Protein AF-A0A8S3IX61-F1 (afdb_monomer_lite)

Secondary structure (DSSP, 8-state):
-PPPPHHHHTTSBHHHHHHHSTTHHHHHHHHHHHHHHHHH---SEEEETTEEEE----S-GGGHHHH-BGGGT-TTT--SHHHHHHHHHHHHHHHHHHHHHHHHHHHH---TT-HHHHHT---GGG--GGGS----HHHHHHHHHHH-------TT-----

Foldseek 3Di:
DDDDALVQQVPAFQVCCCVPNPPNPVSVVVVVVVLVVLVVPPDQWFDDDPDIDGDDCPDDSVCRRVPHGNVLVVLVRDPDPSVVVVVRVLVVQVVVQVVVVVVCCVVVPVPPPCPVVVVLDDDPVRDDPVNGDDDDPVVVVVCCVVPPDDDPPPPPPDPDD

Sequence (161 aa):
MNRLKRNAAAVTTIEYYLTNGPNCETTLELYESFLEAWYELNLKEARFECQTAKIEHVQEKENFAKNTMIAVVLLNASKDATSILLAACLKIIGKLQNEVVNYFHNTLDTDLSGRRRQEHIVPVQSIRSEHLFEINAEEIGQQLVTNSFMINFEYGKSRDI

pLDDT: mean 72.59, std 11.71, range [40.22, 91.19]

Organism: NCBI:txid392030

Radius of gyration: 22.17 Å; chains: 1; bounding box: 54×47×61 Å

Structure (mmCIF, N/CA/C/O backbone):
data_AF-A0A8S3IX61-F1
#
_entry.id   AF-A0A8S3IX61-F1
#
loop_
_atom_site.group_PDB
_atom_site.id
_atom_site.type_symbol
_atom_site.label_atom_id
_atom_site.label_alt_id
_atom_site.label_comp_id
_atom_site.label_asym_id
_atom_site.label_entity_id
_atom_site.label_seq_id
_atom_site.pdbx_PDB_ins_code
_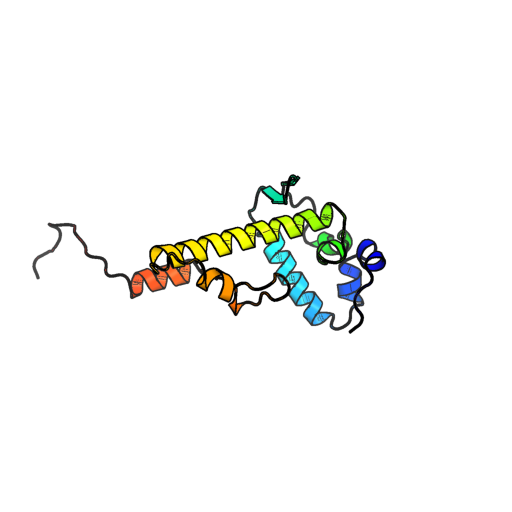atom_site.Cartn_x
_atom_site.Cartn_y
_atom_site.Cartn_z
_atom_site.occupancy
_atom_site.B_iso_or_equiv
_atom_site.auth_seq_id
_atom_site.auth_comp_id
_atom_site.auth_asym_id
_atom_site.auth_atom_id
_atom_site.pdbx_PDB_model_num
ATOM 1 N N . MET A 1 1 ? -3.689 -15.105 -20.449 1.00 40.22 1 MET A N 1
ATOM 2 C CA . MET A 1 1 ? -3.019 -14.007 -19.719 1.00 40.22 1 MET A CA 1
ATOM 3 C C . MET A 1 1 ? -1.622 -14.492 -19.337 1.00 40.22 1 MET A C 1
ATOM 5 O O . MET A 1 1 ? -1.507 -15.380 -18.501 1.00 40.22 1 MET A O 1
ATOM 9 N N . ASN A 1 2 ? -0.576 -14.053 -20.045 1.00 48.44 2 ASN A N 1
ATOM 10 C CA . ASN A 1 2 ? 0.784 -14.563 -19.824 1.00 48.44 2 ASN A CA 1
ATOM 11 C C . ASN A 1 2 ? 1.375 -13.948 -18.552 1.00 48.44 2 ASN A C 1
ATOM 13 O O . ASN A 1 2 ? 1.504 -12.733 -18.442 1.00 48.44 2 ASN A O 1
ATOM 17 N N . ARG A 1 3 ? 1.731 -14.801 -17.589 1.00 60.91 3 ARG A N 1
ATOM 18 C CA . ARG A 1 3 ? 2.401 -14.409 -16.345 1.00 60.91 3 ARG A CA 1
ATOM 19 C C . AR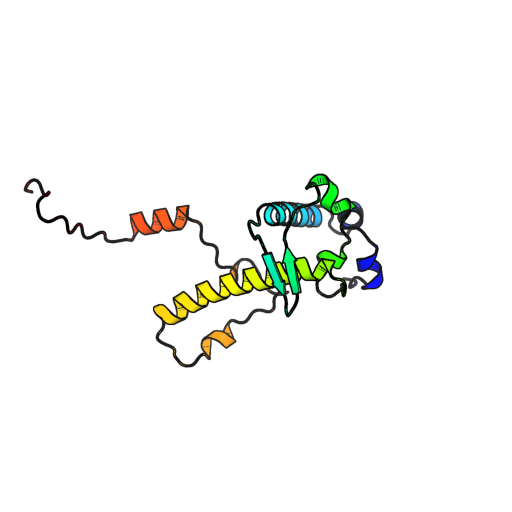G A 1 3 ? 3.758 -13.783 -16.681 1.00 60.91 3 ARG A C 1
ATOM 21 O O . ARG A 1 3 ? 4.556 -14.403 -17.387 1.00 60.91 3 ARG A O 1
ATOM 28 N N . LEU A 1 4 ? 4.022 -12.575 -16.182 1.00 68.62 4 LEU A N 1
ATOM 29 C CA . LEU A 1 4 ? 5.293 -11.897 -16.424 1.00 68.62 4 LEU A CA 1
ATOM 30 C C . LEU A 1 4 ? 6.457 -12.718 -15.847 1.00 68.62 4 LEU A C 1
ATOM 32 O O . LEU A 1 4 ? 6.425 -13.132 -14.685 1.00 68.62 4 LEU A O 1
ATOM 36 N N . LYS A 1 5 ? 7.488 -12.980 -16.661 1.00 73.75 5 LYS A N 1
ATOM 37 C CA . LYS A 1 5 ? 8.693 -13.686 -16.203 1.00 73.75 5 LYS A CA 1
ATOM 38 C C . LYS A 1 5 ? 9.501 -12.768 -15.281 1.00 73.75 5 LYS A C 1
ATOM 40 O O . LYS A 1 5 ? 9.736 -11.613 -15.620 1.00 73.75 5 LYS A O 1
ATOM 45 N N . ARG A 1 6 ? 9.982 -13.302 -14.152 1.00 67.12 6 ARG A N 1
ATOM 46 C CA . ARG A 1 6 ? 10.708 -12.542 -13.111 1.00 67.12 6 ARG A CA 1
ATOM 47 C C . ARG A 1 6 ? 11.872 -11.708 -13.651 1.00 67.12 6 ARG A C 1
ATOM 49 O O . ARG A 1 6 ? 11.992 -10.541 -13.313 1.00 67.12 6 ARG A O 1
ATOM 56 N N . ASN A 1 7 ? 12.674 -12.282 -14.546 1.00 74.38 7 ASN A N 1
ATOM 57 C CA . ASN A 1 7 ? 13.837 -11.592 -15.108 1.00 74.38 7 ASN A CA 1
ATOM 58 C C . ASN A 1 7 ? 13.445 -10.383 -15.967 1.00 74.38 7 ASN A C 1
ATOM 60 O O . ASN A 1 7 ? 14.177 -9.406 -15.982 1.00 74.38 7 ASN A O 1
ATOM 64 N N . ALA A 1 8 ? 12.297 -10.436 -16.652 1.00 76.62 8 ALA A N 1
ATOM 65 C CA . ALA A 1 8 ? 11.779 -9.286 -17.391 1.00 76.62 8 ALA A CA 1
ATOM 66 C C . ALA A 1 8 ? 11.276 -8.203 -16.423 1.00 76.62 8 ALA A C 1
ATOM 68 O O . ALA A 1 8 ? 11.556 -7.028 -16.611 1.00 76.62 8 ALA A O 1
ATOM 69 N N . ALA A 1 9 ? 10.620 -8.605 -15.329 1.00 77.81 9 ALA A N 1
ATOM 70 C CA . ALA A 1 9 ? 10.137 -7.673 -14.312 1.00 77.81 9 ALA A CA 1
ATOM 71 C C . ALA A 1 9 ? 11.262 -6.833 -13.678 1.00 77.81 9 ALA A C 1
ATOM 73 O O . ALA A 1 9 ? 11.060 -5.666 -13.360 1.00 77.81 9 ALA A O 1
ATOM 74 N N . ALA A 1 10 ? 12.438 -7.437 -13.488 1.00 77.44 10 ALA A N 1
ATOM 75 C CA . ALA A 1 10 ? 13.591 -6.812 -12.842 1.00 77.44 10 ALA A CA 1
ATOM 76 C C . ALA A 1 10 ? 14.274 -5.719 -13.680 1.00 77.44 10 ALA A C 1
ATOM 78 O O . ALA A 1 10 ? 14.972 -4.884 -13.116 1.00 77.44 10 ALA A O 1
ATOM 79 N N . VAL A 1 11 ? 14.093 -5.726 -15.004 1.00 82.12 11 VAL A N 1
ATOM 80 C CA . VAL A 1 11 ? 14.810 -4.826 -15.929 1.00 82.12 11 VAL A CA 1
ATOM 81 C C . VAL A 1 11 ? 13.896 -3.859 -16.674 1.00 82.12 11 VAL A C 1
ATOM 83 O O . VAL A 1 11 ? 14.375 -2.916 -17.295 1.00 82.12 11 VAL A O 1
ATOM 86 N N . THR A 1 12 ? 12.586 -4.099 -16.649 1.00 86.81 12 THR A N 1
ATOM 87 C CA . THR A 1 12 ? 11.604 -3.261 -17.332 1.00 86.81 12 THR A CA 1
ATOM 88 C C . THR A 1 12 ? 11.001 -2.252 -16.359 1.00 86.81 12 THR A C 1
ATOM 90 O O . THR A 1 12 ? 10.527 -2.617 -15.279 1.00 86.81 12 THR A O 1
ATOM 93 N N . THR A 1 13 ? 11.006 -0.981 -16.753 1.00 89.88 13 THR A N 1
ATOM 94 C CA . THR A 1 13 ? 10.439 0.122 -15.971 1.00 89.88 13 THR A CA 1
ATOM 95 C C . THR A 1 13 ? 8.914 0.078 -15.962 1.00 89.88 13 THR A C 1
ATOM 97 O O . THR A 1 13 ? 8.283 -0.557 -16.812 1.00 89.88 13 THR A O 1
ATOM 100 N N . ILE A 1 14 ? 8.303 0.763 -14.996 1.00 89.12 14 ILE A N 1
ATOM 101 C CA . ILE A 1 14 ? 6.847 0.947 -14.958 1.00 89.12 14 ILE A CA 1
ATOM 102 C C . ILE A 1 14 ? 6.381 1.713 -16.205 1.00 89.12 14 ILE A C 1
ATOM 104 O O . ILE A 1 14 ? 5.409 1.300 -16.834 1.00 89.12 14 ILE A O 1
ATOM 108 N N . GLU A 1 15 ? 7.114 2.757 -16.616 1.00 91.19 15 GLU A N 1
ATOM 109 C CA . GLU A 1 15 ? 6.805 3.568 -17.808 1.00 91.19 15 GLU A CA 1
ATOM 110 C C . GLU A 1 15 ? 6.584 2.710 -19.061 1.00 91.19 15 GLU A C 1
ATOM 112 O O . GLU A 1 15 ? 5.608 2.904 -19.784 1.00 91.19 15 GLU A O 1
ATOM 117 N N . TYR A 1 16 ? 7.423 1.692 -19.277 1.00 89.44 16 TYR A N 1
ATOM 118 C CA . TYR A 1 16 ? 7.269 0.797 -20.421 1.00 89.44 16 TYR A CA 1
ATOM 119 C C . TYR A 1 16 ? 5.879 0.142 -20.474 1.00 89.44 16 TYR A C 1
ATOM 121 O O . TYR A 1 16 ? 5.294 0.056 -21.554 1.00 89.44 16 TYR A O 1
ATOM 129 N N . TYR A 1 17 ? 5.339 -0.299 -19.331 1.00 84.62 17 TYR A N 1
ATOM 130 C CA . TYR A 1 17 ? 4.016 -0.928 -19.256 1.00 84.62 17 TYR A CA 1
ATOM 131 C C . TYR A 1 17 ? 2.871 0.071 -19.362 1.00 84.62 17 TYR A C 1
ATOM 133 O O . TYR A 1 17 ? 1.834 -0.283 -19.917 1.00 84.62 17 TYR A O 1
ATOM 141 N N . LEU A 1 18 ? 3.063 1.302 -18.889 1.00 87.00 18 LEU A N 1
ATOM 142 C CA . LEU A 1 18 ? 2.074 2.366 -19.058 1.00 87.00 18 LEU A CA 1
ATOM 143 C C . LEU A 1 18 ? 1.890 2.725 -20.538 1.00 87.00 18 LEU A C 1
ATOM 145 O O . LEU A 1 18 ? 0.771 2.960 -20.980 1.00 87.00 18 LEU A O 1
ATOM 149 N N . THR A 1 19 ? 2.970 2.706 -21.324 1.00 86.19 19 THR A N 1
ATOM 150 C CA . THR A 1 19 ? 2.922 3.070 -22.750 1.00 86.19 19 THR A CA 1
ATOM 151 C C . THR A 1 19 ? 2.642 1.887 -23.681 1.00 86.19 19 THR A C 1
ATOM 153 O O . THR A 1 19 ? 1.979 2.058 -24.700 1.00 86.19 19 THR A O 1
ATOM 156 N N . ASN A 1 20 ? 3.149 0.689 -23.369 1.00 84.56 20 ASN A N 1
ATOM 157 C CA . ASN A 1 20 ? 3.139 -0.462 -24.289 1.00 84.56 20 ASN A CA 1
ATOM 158 C C . ASN A 1 20 ? 2.331 -1.666 -23.772 1.00 84.56 20 ASN A C 1
ATOM 160 O O . ASN A 1 20 ? 2.290 -2.710 -24.427 1.00 84.56 20 ASN A O 1
ATOM 164 N N . GLY A 1 21 ? 1.740 -1.573 -22.577 1.00 77.56 21 GLY A N 1
ATOM 165 C CA . GLY A 1 21 ? 0.979 -2.659 -21.968 1.00 77.56 21 GLY A CA 1
ATOM 166 C C . GLY A 1 21 ? -0.408 -2.860 -22.596 1.00 77.56 21 GLY A C 1
ATOM 167 O O . GLY A 1 21 ? -0.980 -1.933 -23.169 1.00 77.56 21 GLY A O 1
ATOM 168 N N . PRO A 1 22 ? -0.992 -4.067 -22.480 1.00 73.19 22 PRO A N 1
ATOM 169 C CA . PRO A 1 22 ? -2.408 -4.262 -22.778 1.00 73.19 22 PRO A CA 1
ATOM 170 C C . PRO A 1 22 ? -3.261 -3.469 -21.772 1.00 73.19 22 PRO A C 1
ATOM 172 O O . PRO A 1 22 ? -2.982 -3.520 -20.578 1.00 73.19 22 PRO A O 1
ATOM 175 N N . ASN A 1 23 ? -4.312 -2.788 -22.241 1.00 78.56 23 ASN A N 1
ATOM 176 C CA . ASN A 1 23 ? -5.191 -1.926 -21.429 1.00 78.56 23 ASN A CA 1
ATOM 177 C C . ASN A 1 23 ? -4.441 -0.768 -20.742 1.00 78.56 23 ASN A C 1
ATOM 179 O O . ASN A 1 23 ? -4.461 -0.635 -19.515 1.00 78.56 23 ASN A O 1
ATOM 183 N N . CYS A 1 24 ? -3.766 0.061 -21.542 1.00 76.88 24 CYS A N 1
ATOM 184 C CA . CYS A 1 24 ? -2.996 1.211 -21.068 1.00 76.88 24 CYS A CA 1
ATOM 185 C C . CYS A 1 24 ? -3.829 2.197 -20.232 1.00 76.88 24 CYS A C 1
ATOM 187 O O . CYS A 1 24 ? -3.341 2.630 -19.198 1.00 76.88 24 CYS A O 1
ATOM 189 N N . GLU A 1 25 ? -5.083 2.476 -20.605 1.00 81.31 25 GLU A N 1
ATOM 190 C CA . GLU A 1 25 ? -5.965 3.403 -19.870 1.00 81.31 25 GLU A CA 1
ATOM 191 C C . GLU A 1 25 ? -6.229 2.934 -18.431 1.00 81.31 25 GLU A C 1
ATOM 193 O O . GLU A 1 25 ? -5.860 3.619 -17.484 1.00 81.31 25 GLU A O 1
ATOM 198 N N . THR A 1 26 ? -6.751 1.718 -18.241 1.00 84.62 26 THR A N 1
ATOM 199 C CA . THR A 1 26 ? -6.993 1.165 -16.893 1.00 84.62 26 THR A CA 1
ATOM 200 C C . THR A 1 26 ? -5.701 1.022 -16.086 1.00 84.62 26 THR A C 1
ATOM 202 O O . THR A 1 26 ? -5.690 1.191 -14.869 1.00 84.62 26 THR A O 1
ATOM 205 N N . THR A 1 27 ? -4.591 0.685 -16.747 1.00 83.81 27 THR A N 1
ATOM 206 C CA . THR A 1 27 ? -3.291 0.562 -16.072 1.00 83.81 27 THR A CA 1
ATOM 207 C C . THR A 1 27 ? -2.777 1.926 -15.613 1.00 83.81 27 THR A C 1
ATOM 209 O O . THR A 1 27 ? -2.188 2.015 -14.537 1.00 83.81 27 THR A O 1
ATOM 212 N N . LEU A 1 28 ? -3.014 2.976 -16.403 1.00 87.44 28 LEU A N 1
ATOM 213 C CA . LEU A 1 28 ? -2.661 4.349 -16.068 1.00 87.44 28 LEU A CA 1
ATOM 214 C C . LEU A 1 28 ? -3.477 4.852 -14.877 1.00 87.44 28 LEU A C 1
ATOM 216 O O . LEU A 1 28 ? -2.876 5.328 -13.923 1.00 87.44 28 LEU A O 1
ATOM 220 N N . GLU A 1 29 ? -4.796 4.653 -14.876 1.00 88.62 29 GLU A N 1
ATOM 221 C CA . GLU A 1 29 ? -5.662 5.022 -13.744 1.00 88.62 29 GLU A CA 1
ATOM 222 C C . GLU A 1 29 ? -5.196 4.358 -12.439 1.00 88.62 29 GLU A C 1
ATOM 224 O O . GLU A 1 29 ? -4.971 5.024 -11.430 1.00 88.62 29 GLU A O 1
ATOM 229 N N . LEU A 1 30 ? -4.960 3.040 -12.469 1.00 87.12 30 LEU A N 1
ATOM 230 C CA . LEU A 1 30 ? -4.461 2.300 -11.306 1.00 87.12 30 LEU A CA 1
ATOM 231 C C . LEU A 1 30 ? -3.080 2.788 -10.852 1.00 87.12 30 LEU A C 1
ATOM 233 O O . LEU A 1 30 ? -2.797 2.817 -9.653 1.00 87.12 30 LEU A O 1
ATOM 237 N N . TYR A 1 31 ? -2.212 3.146 -11.799 1.00 89.69 31 TYR A N 1
ATOM 238 C CA . TYR A 1 31 ? -0.897 3.696 -11.500 1.00 89.69 31 TYR A CA 1
ATOM 239 C C . TYR A 1 31 ? -0.993 5.076 -10.850 1.00 89.69 31 TYR A C 1
ATOM 241 O O . TYR A 1 31 ? -0.302 5.317 -9.863 1.00 89.69 31 TYR A O 1
ATOM 249 N N . GLU A 1 32 ? -1.845 5.960 -11.362 1.00 90.50 32 GLU A N 1
ATOM 250 C CA . GLU A 1 32 ? -2.044 7.302 -10.818 1.00 90.50 32 GLU A CA 1
ATOM 251 C C . GLU A 1 32 ? -2.601 7.244 -9.395 1.00 90.50 32 GLU A C 1
ATOM 253 O O . GLU A 1 32 ? -2.020 7.863 -8.500 1.00 90.50 32 GLU A O 1
ATOM 258 N N . SER A 1 33 ? -3.629 6.420 -9.154 1.00 89.31 33 SER A N 1
ATOM 259 C CA . SER A 1 33 ? -4.172 6.200 -7.807 1.00 89.31 33 SER A CA 1
ATOM 260 C C . SER A 1 33 ? -3.132 5.606 -6.855 1.00 89.31 33 SER A C 1
ATOM 262 O O . SER A 1 33 ? -3.009 6.041 -5.711 1.00 89.31 33 SER A O 1
ATOM 264 N N . PHE A 1 34 ? -2.343 4.628 -7.317 1.00 88.69 34 PHE A N 1
ATOM 265 C CA . PHE A 1 34 ? -1.241 4.081 -6.524 1.00 88.69 34 PHE A CA 1
ATOM 266 C C . PHE A 1 34 ? -0.216 5.161 -6.174 1.00 88.69 34 PHE A C 1
ATOM 268 O O . PHE A 1 34 ? 0.232 5.236 -5.033 1.00 88.69 34 PHE A O 1
ATOM 275 N N . LEU A 1 35 ? 0.179 5.975 -7.151 1.00 90.19 35 LEU A N 1
ATOM 276 C CA . LEU A 1 35 ? 1.229 6.968 -6.991 1.00 90.19 35 LEU A CA 1
ATOM 277 C C . LEU A 1 35 ? 0.794 8.104 -6.063 1.00 90.19 35 LEU A C 1
ATOM 279 O O . LEU A 1 35 ? 1.598 8.588 -5.275 1.00 90.19 35 LEU A O 1
ATOM 283 N N . GLU A 1 36 ? -0.463 8.530 -6.144 1.00 89.88 36 GLU A N 1
ATOM 284 C CA . GLU A 1 36 ? -1.051 9.475 -5.199 1.00 89.88 36 GLU A CA 1
ATOM 285 C C . GLU A 1 36 ? -1.023 8.919 -3.775 1.00 89.88 36 GLU A C 1
ATOM 287 O O . GLU A 1 36 ? -0.334 9.483 -2.924 1.00 89.88 36 GLU A O 1
ATOM 292 N N . ALA A 1 37 ? -1.625 7.747 -3.554 1.00 86.75 37 ALA A N 1
ATOM 293 C CA . ALA A 1 37 ? -1.632 7.105 -2.243 1.00 86.75 37 ALA A CA 1
ATOM 294 C C . ALA A 1 37 ? -0.211 6.869 -1.704 1.00 86.75 37 ALA A C 1
ATOM 296 O O . ALA A 1 37 ? 0.047 7.067 -0.520 1.00 86.75 37 ALA A O 1
ATOM 297 N N . TRP A 1 38 ? 0.736 6.480 -2.565 1.00 86.06 38 TRP A N 1
ATOM 298 C CA . TRP A 1 38 ? 2.125 6.236 -2.180 1.00 86.06 38 TRP A CA 1
ATOM 299 C C . TRP A 1 38 ? 2.805 7.483 -1.615 1.00 86.06 38 TRP A C 1
ATOM 301 O O . TRP A 1 38 ? 3.524 7.365 -0.629 1.00 86.06 38 TRP A O 1
ATOM 311 N N . TYR A 1 39 ? 2.587 8.656 -2.213 1.00 85.75 39 TYR A N 1
ATOM 312 C CA . TYR A 1 39 ? 3.193 9.914 -1.758 1.00 85.75 39 TYR A CA 1
ATOM 313 C C . TYR A 1 39 ? 2.428 10.578 -0.604 1.00 85.75 39 TYR A C 1
ATOM 315 O O . TYR A 1 39 ? 2.993 11.423 0.088 1.00 85.75 39 TYR A O 1
ATOM 323 N N . GLU A 1 40 ? 1.176 10.190 -0.362 1.00 86.06 40 GLU A N 1
ATOM 324 C CA . GLU A 1 40 ? 0.417 10.600 0.825 1.00 86.06 40 GLU A CA 1
ATOM 325 C C . GLU A 1 40 ? 0.758 9.778 2.078 1.00 86.06 40 GLU A C 1
ATOM 327 O O . GLU A 1 40 ? 0.420 10.177 3.198 1.00 86.06 40 GLU A O 1
ATOM 332 N N . LEU A 1 41 ? 1.449 8.639 1.928 1.00 81.75 41 LEU A N 1
ATOM 333 C CA . LEU A 1 41 ? 1.848 7.797 3.056 1.00 81.75 41 LEU A CA 1
ATOM 334 C C . LEU A 1 41 ? 2.773 8.553 4.015 1.00 81.75 41 LEU A C 1
ATOM 336 O O . LEU A 1 41 ? 3.984 8.630 3.834 1.00 81.75 41 LEU A O 1
ATOM 340 N N . ASN A 1 42 ? 2.219 8.994 5.140 1.00 76.19 42 ASN A N 1
ATOM 341 C CA . ASN A 1 42 ? 2.980 9.608 6.227 1.00 76.19 42 ASN A CA 1
ATOM 342 C C . ASN A 1 42 ? 3.582 8.562 7.191 1.00 76.19 42 ASN A C 1
ATOM 344 O O . ASN A 1 42 ? 3.542 8.698 8.417 1.00 76.19 42 ASN A O 1
ATOM 348 N N . LEU A 1 43 ? 4.104 7.464 6.642 1.00 74.62 43 LEU A N 1
ATOM 349 C CA . LEU A 1 43 ? 4.813 6.436 7.401 1.00 74.62 43 LEU A CA 1
ATOM 350 C C . LEU A 1 43 ? 6.300 6.798 7.433 1.00 74.62 43 LEU A C 1
ATOM 352 O O . LEU A 1 43 ? 6.934 6.877 6.394 1.00 74.62 43 LEU A O 1
ATOM 356 N N . LYS A 1 44 ? 6.887 6.994 8.618 1.00 74.06 44 LYS A N 1
ATOM 357 C CA . LYS A 1 44 ? 8.316 7.357 8.731 1.00 74.06 44 LYS A CA 1
ATOM 358 C C . LYS A 1 44 ? 9.254 6.160 8.556 1.00 74.06 44 LYS A C 1
ATOM 360 O O . LYS A 1 44 ? 10.352 6.288 8.019 1.00 74.06 44 LYS A O 1
ATOM 365 N N . GLU A 1 45 ? 8.830 4.989 9.022 1.00 75.81 45 GLU A N 1
ATOM 366 C CA . GLU A 1 45 ? 9.621 3.760 8.989 1.00 75.81 45 GLU A CA 1
ATOM 367 C C . GLU A 1 45 ? 8.734 2.560 8.670 1.00 75.81 45 GLU A C 1
ATOM 369 O O . GLU A 1 45 ? 7.645 2.414 9.230 1.00 75.81 45 GLU A O 1
ATOM 374 N N . ALA A 1 46 ? 9.241 1.668 7.821 1.00 73.31 46 ALA A N 1
ATOM 375 C CA . ALA A 1 46 ? 8.653 0.371 7.559 1.00 73.31 46 ALA A CA 1
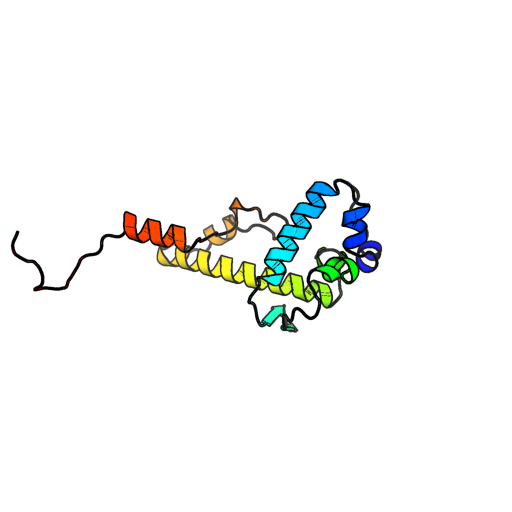ATOM 376 C C . ALA A 1 46 ? 9.560 -0.764 8.040 1.00 73.31 46 ALA A C 1
ATOM 378 O O . ALA A 1 46 ? 10.761 -0.773 7.781 1.00 73.31 46 ALA A O 1
ATOM 379 N N . ARG A 1 47 ? 8.988 -1.745 8.743 1.00 68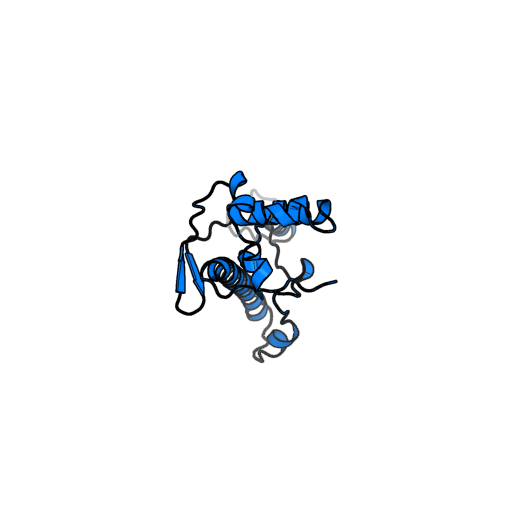.94 47 ARG A N 1
ATOM 380 C CA . ARG A 1 47 ? 9.706 -2.909 9.275 1.00 68.94 47 ARG A CA 1
ATOM 381 C C . ARG A 1 47 ? 9.211 -4.180 8.610 1.00 68.94 47 ARG A C 1
ATOM 383 O O . ARG A 1 47 ? 8.025 -4.506 8.675 1.00 68.94 47 ARG A O 1
ATOM 390 N N . PHE A 1 48 ? 10.137 -4.932 8.032 1.00 67.62 48 PHE A N 1
ATOM 391 C CA . PHE A 1 48 ? 9.874 -6.246 7.467 1.00 67.62 48 PHE A CA 1
ATOM 392 C C . PHE A 1 48 ? 10.950 -7.224 7.923 1.00 67.62 48 PHE A C 1
ATOM 394 O O . PHE A 1 48 ? 12.127 -7.066 7.614 1.00 67.62 48 PHE A O 1
ATOM 401 N N . GLU A 1 49 ? 10.531 -8.231 8.692 1.00 70.75 49 GLU A N 1
ATOM 402 C CA . GLU A 1 49 ? 11.435 -9.188 9.343 1.00 70.75 49 GLU A CA 1
ATOM 403 C C . GLU A 1 49 ? 12.501 -8.457 10.178 1.00 70.75 49 GLU A C 1
ATOM 405 O O . GLU A 1 49 ? 12.139 -7.698 11.076 1.00 70.75 49 GLU A O 1
ATOM 410 N N . CYS A 1 50 ? 13.788 -8.663 9.889 1.00 69.31 50 CYS A N 1
ATOM 411 C CA . CYS A 1 50 ? 14.906 -8.004 10.570 1.00 69.31 50 CYS A CA 1
ATOM 412 C C . CYS A 1 50 ? 15.357 -6.700 9.886 1.00 69.31 50 CYS A C 1
ATOM 414 O O . CYS A 1 50 ? 16.385 -6.142 10.265 1.00 69.31 50 CYS A O 1
ATOM 416 N N . GLN A 1 51 ? 14.635 -6.224 8.868 1.00 64.69 51 GLN A N 1
ATOM 417 C CA . GLN A 1 51 ? 14.988 -5.030 8.104 1.00 64.69 51 GLN A CA 1
ATOM 418 C C . GLN A 1 51 ? 14.069 -3.861 8.467 1.00 64.69 51 GLN A C 1
ATOM 420 O O . GLN A 1 51 ? 12.846 -4.004 8.525 1.00 64.69 51 GLN A O 1
ATOM 425 N N . THR A 1 52 ? 14.670 -2.690 8.678 1.00 68.88 52 THR A N 1
ATOM 426 C CA . THR A 1 52 ? 13.959 -1.418 8.836 1.00 68.88 52 THR A CA 1
ATOM 427 C C . THR A 1 52 ? 14.328 -0.534 7.658 1.00 68.88 52 THR A C 1
ATOM 429 O O . THR A 1 52 ? 15.501 -0.217 7.470 1.00 68.88 52 THR A O 1
ATOM 432 N N . ALA A 1 53 ? 13.337 -0.147 6.869 1.00 67.12 53 ALA A N 1
ATOM 433 C CA . ALA A 1 53 ? 13.497 0.784 5.771 1.00 67.12 53 ALA A CA 1
ATOM 434 C C . ALA A 1 53 ? 12.857 2.122 6.151 1.00 67.12 53 ALA A C 1
ATOM 436 O O . ALA A 1 53 ? 11.714 2.166 6.604 1.00 67.12 53 ALA A O 1
ATOM 437 N N . LYS A 1 54 ? 13.595 3.217 5.980 1.00 70.00 54 LYS A N 1
ATOM 438 C CA . LYS A 1 54 ? 13.017 4.559 6.070 1.00 70.00 54 LYS A CA 1
ATOM 439 C C . LYS A 1 54 ? 12.267 4.843 4.778 1.00 70.00 54 LYS A C 1
ATOM 441 O O . LYS A 1 54 ? 12.805 4.598 3.698 1.00 70.00 54 LYS A O 1
ATOM 446 N N . ILE A 1 55 ? 11.037 5.328 4.894 1.00 70.50 55 ILE A N 1
ATOM 447 C CA . ILE A 1 55 ? 10.276 5.780 3.731 1.00 70.50 55 ILE A CA 1
ATOM 448 C C . ILE A 1 55 ? 10.630 7.250 3.554 1.00 70.50 55 ILE A C 1
ATOM 450 O O . ILE A 1 55 ? 10.083 8.133 4.205 1.00 70.50 55 ILE A O 1
ATOM 454 N N . GLU A 1 56 ? 11.624 7.495 2.712 1.00 68.94 56 GLU A N 1
ATOM 455 C CA . GLU A 1 56 ? 11.945 8.830 2.231 1.00 68.94 56 GLU A CA 1
ATOM 456 C C . GLU A 1 56 ? 11.606 8.847 0.742 1.00 68.94 56 GLU A C 1
ATOM 458 O O . GLU A 1 56 ? 12.112 8.033 -0.036 1.00 68.94 56 GLU A O 1
ATOM 463 N N . HIS A 1 57 ? 10.712 9.746 0.335 1.00 70.31 57 HIS A N 1
ATOM 464 C CA . HIS A 1 57 ? 10.402 9.959 -1.076 1.00 70.31 57 HIS A CA 1
ATOM 465 C C . HIS A 1 57 ? 11.556 10.734 -1.716 1.00 70.31 57 HIS A C 1
ATOM 467 O O . HIS A 1 57 ? 11.497 11.946 -1.886 1.00 70.31 57 HIS A O 1
ATOM 473 N N . VAL A 1 58 ? 12.648 10.027 -2.019 1.00 64.50 58 VAL A N 1
ATOM 474 C CA . VAL A 1 58 ? 13.878 10.623 -2.573 1.00 64.50 58 VAL A CA 1
ATOM 475 C C . VAL A 1 58 ? 13.690 11.073 -4.031 1.00 64.50 58 VAL A C 1
ATOM 477 O O . VAL A 1 58 ? 14.464 11.879 -4.537 1.00 64.50 58 VAL A O 1
ATOM 480 N N . GLN A 1 59 ? 12.666 10.564 -4.720 1.00 74.50 59 GLN A N 1
ATOM 481 C CA . GLN A 1 59 ? 12.372 10.887 -6.116 1.00 74.50 59 GLN A CA 1
ATOM 482 C C . GLN A 1 59 ? 11.101 11.731 -6.234 1.00 74.50 59 GLN A C 1
ATOM 484 O O . GLN A 1 59 ? 10.122 11.496 -5.525 1.00 74.50 59 GLN A O 1
ATOM 489 N N . GLU A 1 60 ? 11.094 12.674 -7.175 1.00 81.62 60 GLU A N 1
ATOM 490 C CA . GLU A 1 60 ? 9.893 13.420 -7.557 1.00 81.62 60 GLU A CA 1
ATOM 491 C C . GLU A 1 60 ? 8.849 12.499 -8.206 1.00 81.62 60 GLU A C 1
ATOM 493 O O . GLU A 1 60 ? 9.200 11.578 -8.951 1.00 81.62 60 GLU A O 1
ATOM 498 N N . LYS A 1 61 ? 7.564 12.784 -7.951 1.00 84.12 61 LYS A N 1
ATOM 499 C CA . LYS A 1 61 ? 6.408 11.991 -8.409 1.00 84.12 61 LYS A CA 1
ATOM 500 C C . LYS A 1 61 ? 6.462 11.701 -9.917 1.00 84.12 61 LYS A C 1
ATOM 502 O O . LYS A 1 61 ? 6.271 10.563 -10.333 1.00 84.12 61 LYS A O 1
ATOM 507 N N . GLU A 1 62 ? 6.819 12.702 -10.721 1.00 84.62 62 GLU A N 1
ATOM 508 C CA . GLU A 1 62 ? 6.893 12.630 -12.191 1.00 84.62 62 GLU A CA 1
ATOM 509 C C . GLU A 1 62 ? 7.955 11.651 -12.715 1.00 84.62 62 GLU A C 1
ATOM 511 O O . GLU A 1 62 ? 7.835 11.102 -13.810 1.00 84.62 62 GLU A O 1
ATOM 516 N N . ASN A 1 63 ? 9.001 11.407 -11.926 1.00 86.81 63 ASN A N 1
ATOM 517 C CA . ASN A 1 63 ? 10.130 10.569 -12.318 1.00 86.81 63 ASN A CA 1
ATOM 518 C C . ASN A 1 63 ? 10.007 9.128 -11.803 1.00 86.81 63 ASN A C 1
ATOM 520 O O . ASN A 1 63 ? 10.821 8.272 -12.160 1.00 86.81 63 ASN A O 1
ATOM 524 N N . PHE A 1 64 ? 8.979 8.835 -11.000 1.00 87.62 64 PHE A N 1
ATOM 525 C CA . PHE A 1 64 ? 8.806 7.534 -10.364 1.00 87.62 64 PHE A CA 1
ATOM 526 C C . PHE A 1 64 ? 8.696 6.396 -11.390 1.00 87.62 64 PHE A C 1
ATOM 528 O O . PHE A 1 64 ? 9.420 5.406 -11.285 1.00 87.62 64 PHE A O 1
ATOM 535 N N . ALA A 1 65 ? 7.846 6.534 -12.417 1.00 87.75 65 ALA A N 1
ATOM 536 C CA . ALA A 1 65 ? 7.646 5.480 -13.422 1.00 87.75 65 ALA A CA 1
ATOM 537 C C . ALA A 1 65 ? 8.900 5.184 -14.258 1.00 87.75 65 ALA A C 1
ATOM 539 O O . ALA A 1 65 ? 9.116 4.038 -14.660 1.00 87.75 65 ALA A O 1
ATOM 540 N N . LYS A 1 66 ? 9.714 6.214 -14.510 1.00 88.19 66 LYS A N 1
ATOM 541 C CA . LYS A 1 66 ? 10.939 6.138 -15.318 1.00 88.19 66 LYS A CA 1
ATOM 542 C C . LYS A 1 66 ? 12.064 5.430 -14.574 1.00 88.19 66 LYS A C 1
ATOM 544 O O . LYS A 1 66 ? 12.812 4.657 -15.163 1.00 88.19 66 LYS A O 1
ATOM 549 N N . ASN A 1 67 ? 12.152 5.673 -13.268 1.00 85.44 67 ASN A N 1
ATOM 550 C CA . ASN A 1 67 ? 13.257 5.207 -12.433 1.00 85.44 67 ASN A CA 1
ATOM 551 C C . ASN A 1 67 ? 12.938 3.936 -11.635 1.00 85.44 67 ASN A C 1
ATOM 553 O O . ASN A 1 67 ? 13.825 3.388 -10.979 1.00 85.44 67 ASN A O 1
ATOM 557 N N . THR A 1 68 ? 11.694 3.455 -11.684 1.00 85.56 68 THR A N 1
ATOM 558 C CA . THR A 1 68 ? 11.247 2.295 -10.907 1.00 85.56 68 THR A CA 1
ATOM 559 C C . THR A 1 68 ? 10.959 1.110 -11.818 1.00 85.56 68 THR A C 1
ATOM 561 O O . THR A 1 68 ? 10.188 1.203 -12.774 1.00 85.56 68 THR A O 1
ATOM 564 N N . MET A 1 69 ? 11.566 -0.033 -11.499 1.00 86.94 69 MET A N 1
ATOM 565 C CA . MET A 1 69 ? 11.316 -1.299 -12.191 1.00 86.94 69 MET A CA 1
ATOM 566 C C . MET A 1 69 ? 9.978 -1.897 -11.757 1.00 86.94 69 MET A C 1
ATOM 568 O O . MET A 1 69 ? 9.612 -1.832 -10.582 1.00 86.94 69 MET A O 1
ATOM 572 N N . ILE A 1 70 ? 9.269 -2.563 -12.669 1.00 84.19 70 ILE A N 1
ATOM 573 C CA . ILE A 1 70 ? 7.966 -3.180 -12.366 1.00 84.19 70 ILE A CA 1
ATOM 574 C C . ILE A 1 70 ? 8.079 -4.278 -11.287 1.00 84.19 70 ILE A C 1
ATOM 576 O O . ILE A 1 70 ? 7.110 -4.584 -10.593 1.00 84.19 70 ILE A O 1
ATOM 580 N N . ALA A 1 71 ? 9.271 -4.853 -11.080 1.00 77.69 71 ALA A N 1
ATOM 581 C CA . ALA A 1 71 ? 9.528 -5.798 -9.990 1.00 77.69 71 ALA A CA 1
ATOM 582 C C . ALA A 1 71 ? 9.210 -5.224 -8.600 1.00 77.69 71 ALA A C 1
ATOM 584 O O . ALA A 1 71 ? 8.856 -5.989 -7.705 1.00 77.69 71 ALA A O 1
ATOM 585 N N . VAL A 1 72 ? 9.314 -3.901 -8.422 1.00 78.81 72 VAL A N 1
ATOM 586 C CA . VAL A 1 72 ? 9.028 -3.230 -7.145 1.00 78.81 72 VAL A CA 1
ATOM 587 C C . VAL A 1 72 ? 7.575 -3.430 -6.728 1.00 78.81 72 VAL A C 1
ATOM 589 O O . VAL A 1 72 ? 7.314 -3.713 -5.562 1.00 78.81 72 VAL A O 1
ATOM 592 N N . VAL A 1 73 ? 6.644 -3.358 -7.684 1.00 77.06 73 VAL A N 1
ATOM 593 C CA . VAL A 1 73 ? 5.204 -3.552 -7.443 1.00 77.06 73 VAL A CA 1
ATOM 594 C C . VAL A 1 73 ? 4.772 -5.017 -7.559 1.00 77.06 73 VAL A C 1
ATOM 596 O O . VAL A 1 73 ? 3.766 -5.431 -6.987 1.00 77.06 73 VAL A O 1
ATOM 599 N N . LEU A 1 74 ? 5.557 -5.849 -8.246 1.00 76.50 74 LEU A N 1
ATOM 600 C CA . LEU A 1 74 ? 5.308 -7.283 -8.369 1.00 76.50 74 LEU A CA 1
ATOM 601 C C . LEU A 1 74 ? 5.979 -8.063 -7.232 1.00 76.50 74 LEU A C 1
ATOM 603 O O . LEU A 1 74 ? 7.030 -8.679 -7.412 1.00 76.50 74 LEU A O 1
ATOM 607 N N . LEU A 1 75 ? 5.302 -8.134 -6.083 1.00 68.75 75 LEU A N 1
ATOM 608 C CA . LEU A 1 75 ? 5.779 -8.820 -4.867 1.00 68.75 75 LEU A CA 1
ATOM 609 C C . LEU A 1 75 ? 6.230 -10.278 -5.096 1.00 68.75 75 LEU A C 1
ATOM 611 O O . LEU A 1 75 ? 7.117 -10.780 -4.416 1.00 68.75 75 LEU A O 1
ATOM 615 N N . ASN A 1 76 ? 5.655 -10.966 -6.088 1.00 66.62 76 ASN A N 1
ATOM 616 C CA . ASN A 1 76 ? 6.002 -12.350 -6.437 1.00 66.62 76 ASN A CA 1
ATOM 617 C C . ASN A 1 76 ? 7.221 -12.484 -7.372 1.00 66.62 76 ASN A C 1
ATOM 619 O O . ASN A 1 76 ? 7.665 -13.610 -7.654 1.00 66.62 76 ASN A O 1
ATOM 623 N N . ALA A 1 77 ? 7.714 -11.371 -7.918 1.00 59.66 77 ALA A N 1
ATOM 624 C CA . ALA A 1 77 ? 8.714 -11.332 -8.981 1.00 59.66 77 ALA A CA 1
ATOM 625 C C . ALA A 1 77 ? 10.069 -10.749 -8.562 1.00 59.66 77 ALA A C 1
ATOM 627 O O . ALA A 1 77 ? 11.040 -10.978 -9.280 1.00 59.66 77 ALA A O 1
ATOM 628 N N . SER A 1 78 ? 10.152 -10.083 -7.411 1.00 57.12 78 SER A N 1
ATOM 629 C CA . SER A 1 78 ? 11.381 -9.468 -6.908 1.00 57.12 78 SER A CA 1
ATOM 630 C C . SER A 1 78 ? 11.977 -10.231 -5.716 1.00 57.12 78 SER A C 1
ATOM 632 O O . SER A 1 78 ? 11.251 -10.764 -4.878 1.00 57.12 78 SER A O 1
ATOM 634 N N . LYS A 1 79 ? 13.314 -10.290 -5.661 1.00 56.53 79 LYS A N 1
ATOM 635 C CA . LYS A 1 79 ? 14.110 -10.721 -4.494 1.00 56.53 79 LYS A CA 1
ATOM 636 C C . LYS A 1 79 ? 14.911 -9.567 -3.874 1.00 56.53 79 LYS A C 1
ATOM 638 O O . LYS A 1 79 ? 15.598 -9.783 -2.878 1.00 56.53 79 LYS A O 1
ATOM 643 N N . ASP A 1 80 ? 14.839 -8.377 -4.463 1.00 58.34 80 ASP A N 1
ATOM 644 C CA . ASP A 1 80 ? 15.740 -7.275 -4.145 1.00 58.34 80 ASP A CA 1
ATOM 645 C C . ASP A 1 80 ? 15.149 -6.366 -3.064 1.00 58.34 80 ASP A C 1
ATOM 647 O O . ASP A 1 80 ? 13.930 -6.285 -2.883 1.00 58.34 80 ASP A O 1
ATOM 651 N N . ALA A 1 81 ? 16.025 -5.648 -2.355 1.00 58.91 81 ALA A N 1
ATOM 652 C CA . ALA A 1 81 ? 15.669 -4.765 -1.241 1.00 58.91 81 ALA A CA 1
ATOM 653 C C . ALA A 1 81 ? 14.610 -3.702 -1.596 1.00 58.91 81 ALA A C 1
ATOM 655 O O . ALA A 1 81 ? 13.890 -3.213 -0.729 1.00 58.91 81 ALA A O 1
ATOM 656 N N . THR A 1 82 ? 14.462 -3.378 -2.878 1.00 61.03 82 THR A N 1
ATOM 657 C CA . THR A 1 82 ? 13.493 -2.411 -3.399 1.00 61.03 82 THR A CA 1
ATOM 658 C C . THR A 1 82 ? 12.038 -2.874 -3.284 1.00 61.03 82 THR A C 1
ATOM 660 O O . THR A 1 82 ? 11.192 -2.078 -2.888 1.00 61.03 82 THR A O 1
ATOM 663 N N . SER A 1 83 ? 11.712 -4.146 -3.546 1.00 65.56 83 SER A N 1
ATOM 664 C CA . SER A 1 83 ? 10.340 -4.644 -3.310 1.00 65.56 83 SER A CA 1
ATOM 665 C C . SER A 1 83 ? 10.056 -4.900 -1.833 1.00 65.56 83 SER A C 1
ATOM 667 O O . SER A 1 83 ? 8.894 -4.969 -1.432 1.00 65.56 83 SER A O 1
ATOM 669 N N . ILE A 1 84 ? 11.109 -5.063 -1.021 1.00 70.44 84 ILE A N 1
ATOM 670 C CA . ILE A 1 84 ? 10.975 -5.236 0.428 1.00 70.44 84 ILE A CA 1
ATOM 671 C C . ILE A 1 84 ? 10.323 -3.998 1.038 1.00 70.44 84 ILE A C 1
ATOM 673 O O . ILE A 1 84 ? 9.484 -4.153 1.915 1.00 70.44 84 ILE A O 1
ATOM 677 N N . LEU A 1 85 ? 10.622 -2.793 0.540 1.00 75.81 85 LEU A N 1
ATOM 678 C CA . LEU A 1 85 ? 9.989 -1.564 1.020 1.00 75.81 85 LEU A CA 1
ATOM 679 C C . LEU A 1 85 ? 8.465 -1.598 0.841 1.00 75.81 85 LEU A C 1
ATOM 681 O O . LEU A 1 85 ? 7.732 -1.432 1.812 1.00 75.81 85 LEU A O 1
ATOM 685 N N . LEU A 1 86 ? 7.979 -1.881 -0.372 1.00 78.19 86 LEU A N 1
ATOM 686 C CA . LEU A 1 86 ? 6.539 -1.964 -0.633 1.00 78.19 86 LEU A CA 1
ATOM 687 C C . LEU A 1 86 ? 5.883 -3.093 0.178 1.00 78.19 86 LEU A C 1
ATOM 689 O O . LEU A 1 86 ? 4.824 -2.897 0.773 1.00 78.19 86 LEU A O 1
ATOM 693 N N . ALA A 1 87 ? 6.533 -4.257 0.263 1.00 76.19 87 ALA A N 1
ATOM 694 C CA . ALA A 1 87 ? 6.065 -5.368 1.089 1.00 76.19 87 ALA A CA 1
ATOM 695 C C . ALA A 1 87 ? 5.994 -4.995 2.583 1.00 76.19 87 ALA A C 1
ATOM 697 O O . ALA A 1 87 ? 5.049 -5.379 3.274 1.00 76.19 87 ALA A O 1
ATOM 698 N N . ALA A 1 88 ? 6.969 -4.232 3.081 1.00 76.81 88 ALA A N 1
ATOM 699 C CA . ALA A 1 88 ? 7.022 -3.733 4.450 1.00 76.81 88 ALA A CA 1
ATOM 700 C C . ALA A 1 88 ? 5.877 -2.757 4.737 1.00 76.81 88 ALA A C 1
ATOM 702 O O . ALA A 1 88 ? 5.196 -2.905 5.753 1.00 76.81 88 ALA A O 1
ATOM 703 N N . CYS A 1 89 ? 5.630 -1.811 3.825 1.00 80.25 89 CYS A N 1
ATOM 704 C CA . CYS A 1 89 ? 4.509 -0.878 3.914 1.00 80.25 89 CYS A CA 1
ATOM 705 C C . CYS A 1 89 ? 3.177 -1.632 3.967 1.00 80.25 89 CYS A C 1
ATOM 707 O O . CYS A 1 89 ? 2.402 -1.440 4.902 1.00 80.25 89 CYS A O 1
ATOM 709 N N . LEU A 1 90 ? 2.945 -2.563 3.034 1.00 80.50 90 LEU A N 1
ATOM 710 C CA . LEU A 1 90 ? 1.723 -3.374 3.000 1.00 80.50 90 LEU A CA 1
ATOM 711 C C . LEU A 1 90 ? 1.548 -4.216 4.267 1.00 80.50 90 LEU A C 1
ATOM 713 O O . LEU A 1 90 ? 0.442 -4.319 4.793 1.00 80.50 90 LEU A O 1
ATOM 717 N N . LYS A 1 91 ? 2.635 -4.787 4.797 1.00 80.06 91 LYS A N 1
ATOM 718 C CA . LYS A 1 91 ? 2.602 -5.544 6.053 1.00 80.06 91 LYS A CA 1
ATOM 719 C C . LYS A 1 91 ? 2.191 -4.668 7.234 1.00 80.06 91 LYS A C 1
ATOM 721 O O . LYS A 1 91 ? 1.417 -5.123 8.072 1.00 80.06 91 LYS A O 1
ATOM 726 N N . ILE A 1 92 ? 2.701 -3.440 7.320 1.00 81.75 92 ILE A N 1
ATOM 727 C CA . ILE A 1 92 ? 2.334 -2.503 8.389 1.00 81.75 92 ILE A CA 1
ATOM 728 C C . ILE A 1 92 ? 0.890 -2.055 8.246 1.00 81.75 92 ILE A C 1
ATOM 730 O O . ILE A 1 92 ? 0.147 -2.151 9.216 1.00 81.75 92 ILE A O 1
ATOM 734 N N . ILE A 1 93 ? 0.480 -1.623 7.053 1.00 81.69 93 ILE A N 1
ATOM 735 C CA . ILE A 1 93 ? -0.894 -1.180 6.793 1.00 81.69 93 ILE A CA 1
ATOM 736 C C . ILE A 1 93 ? -1.872 -2.314 7.114 1.00 81.69 93 ILE A C 1
ATOM 738 O O . ILE A 1 93 ? -2.816 -2.115 7.872 1.00 81.69 93 ILE A O 1
ATOM 742 N N . GLY A 1 94 ? -1.596 -3.529 6.632 1.00 81.12 94 GLY A N 1
ATOM 743 C CA . GLY A 1 94 ? -2.403 -4.708 6.942 1.00 81.12 94 GLY A CA 1
ATOM 744 C C . GLY A 1 94 ? -2.418 -5.042 8.435 1.00 81.12 94 GLY A C 1
ATOM 745 O O . GLY A 1 94 ? -3.452 -5.429 8.970 1.00 81.12 94 GLY A O 1
ATOM 746 N N . LYS A 1 95 ? -1.301 -4.853 9.147 1.00 79.81 95 LYS A N 1
ATOM 747 C CA . LYS A 1 95 ? -1.256 -5.033 10.602 1.00 79.81 95 LYS A CA 1
ATOM 748 C C . LYS A 1 95 ? -2.116 -3.997 11.330 1.00 79.81 95 LYS A C 1
ATOM 750 O O . LYS A 1 95 ? -2.862 -4.394 12.214 1.00 79.81 95 LYS A O 1
ATOM 755 N N . LEU A 1 96 ? -2.046 -2.721 10.949 1.00 80.50 96 LEU A N 1
ATOM 756 C CA . LEU A 1 96 ? -2.863 -1.652 11.533 1.00 80.50 96 LEU A CA 1
ATOM 757 C C . LEU A 1 96 ? -4.356 -1.900 11.291 1.00 80.50 96 LEU A C 1
ATOM 759 O O . LEU A 1 96 ? -5.143 -1.862 12.230 1.00 80.50 96 LEU A O 1
ATOM 763 N N . GLN A 1 97 ? -4.731 -2.245 10.057 1.00 80.38 97 GLN A N 1
ATOM 764 C CA . GLN A 1 97 ? -6.092 -2.656 9.696 1.00 80.38 97 GLN A CA 1
ATOM 765 C C . GLN A 1 97 ? -6.575 -3.817 10.579 1.00 80.38 97 GLN A C 1
ATOM 767 O O . GLN A 1 97 ? -7.631 -3.740 11.206 1.00 80.38 97 GLN A O 1
ATOM 772 N N . ASN A 1 98 ? -5.753 -4.858 10.722 1.00 76.94 98 ASN A N 1
ATOM 773 C CA . ASN A 1 98 ? -6.073 -5.996 11.577 1.00 76.94 98 ASN A CA 1
ATOM 774 C C . ASN A 1 98 ? -6.155 -5.620 13.060 1.00 76.94 98 ASN A C 1
ATOM 776 O O . ASN A 1 98 ? -6.960 -6.199 13.778 1.00 76.94 98 ASN A O 1
ATOM 780 N N . GLU A 1 99 ? -5.325 -4.707 13.562 1.00 76.19 99 GLU A N 1
ATOM 781 C CA . GLU A 1 99 ? -5.387 -4.242 14.953 1.00 76.19 99 GLU A CA 1
ATOM 782 C C . GLU A 1 99 ? -6.704 -3.526 15.243 1.00 76.19 99 GLU A C 1
ATOM 784 O O . GLU A 1 99 ? -7.331 -3.817 16.261 1.00 76.19 99 GLU A O 1
ATOM 789 N N . VAL A 1 100 ? -7.165 -2.674 14.326 1.00 76.62 100 VAL A N 1
ATOM 790 C CA . VAL A 1 100 ? -8.462 -1.995 14.434 1.00 76.62 100 VAL A CA 1
ATOM 791 C C . VAL A 1 100 ? -9.606 -3.010 14.446 1.00 76.62 100 VAL A C 1
ATOM 793 O O . VAL A 1 100 ? -10.421 -3.016 15.367 1.00 76.62 100 VAL A O 1
ATOM 796 N N . VAL A 1 101 ? -9.624 -3.933 13.483 1.00 74.62 101 VAL A N 1
ATOM 797 C CA . VAL A 1 101 ? -10.637 -4.998 13.402 1.00 74.62 101 VAL A CA 1
ATOM 798 C C . VAL A 1 101 ? -10.611 -5.889 14.651 1.00 74.62 101 VAL A C 1
ATOM 800 O O . VAL A 1 101 ? -11.654 -6.185 15.234 1.00 74.62 101 VAL A O 1
ATOM 803 N N . ASN A 1 102 ? -9.422 -6.274 15.122 1.00 71.44 102 ASN A N 1
ATOM 804 C CA . ASN A 1 102 ? -9.265 -7.073 16.337 1.00 71.44 102 ASN A CA 1
ATOM 805 C C . ASN A 1 102 ? -9.730 -6.325 17.588 1.00 71.44 102 ASN A C 1
ATOM 807 O O . ASN A 1 102 ? -10.288 -6.958 18.480 1.00 71.44 102 ASN A O 1
ATOM 811 N N . TYR A 1 103 ? -9.496 -5.014 17.681 1.00 70.06 103 TYR A N 1
ATOM 812 C CA . TYR A 1 103 ? -9.991 -4.206 18.791 1.00 70.06 103 TYR A CA 1
ATOM 813 C C . TYR A 1 103 ? -11.518 -4.270 18.851 1.00 70.06 103 TYR A C 1
ATOM 815 O O . TYR A 1 103 ? -12.065 -4.684 19.870 1.00 70.06 103 TYR A O 1
ATOM 823 N N . PHE A 1 104 ? -12.206 -3.988 17.741 1.00 68.44 104 PHE A N 1
ATOM 824 C CA . PHE A 1 104 ? -13.668 -4.048 17.703 1.00 68.44 104 PHE A CA 1
ATOM 825 C C . PHE A 1 104 ? -14.210 -5.451 17.975 1.00 68.44 104 PHE A C 1
ATOM 827 O O . PHE A 1 104 ? -15.121 -5.590 18.787 1.00 68.44 104 PHE A O 1
ATOM 834 N N . HIS A 1 105 ? -13.617 -6.497 17.393 1.00 67.69 105 HIS A N 1
ATOM 835 C CA . HIS A 1 105 ? -14.035 -7.865 17.695 1.00 67.69 105 HIS A CA 1
ATOM 836 C C . HIS A 1 105 ? -13.837 -8.238 19.163 1.00 67.69 105 HIS A C 1
ATOM 838 O O . HIS A 1 105 ? -14.701 -8.898 19.714 1.00 67.69 105 HIS A O 1
ATOM 844 N N . ASN A 1 106 ? -12.749 -7.821 19.814 1.00 63.19 106 ASN A N 1
ATOM 845 C CA . ASN A 1 106 ? -12.499 -8.178 21.215 1.00 63.19 106 ASN A CA 1
ATOM 846 C C . ASN A 1 106 ? -13.305 -7.332 22.209 1.00 63.19 106 ASN A C 1
ATOM 848 O O . ASN A 1 106 ? -13.569 -7.784 23.320 1.00 63.19 106 ASN A O 1
ATOM 852 N N . THR A 1 107 ? -13.629 -6.087 21.852 1.00 59.50 107 THR A N 1
ATOM 853 C CA . THR A 1 107 ? -14.355 -5.155 22.725 1.00 59.50 107 THR A CA 1
ATOM 854 C C . THR A 1 107 ? -15.870 -5.304 22.594 1.00 59.50 107 THR A C 1
ATOM 856 O O . THR A 1 107 ? -16.572 -5.133 23.587 1.00 59.50 107 THR A O 1
ATOM 859 N N . LEU A 1 108 ? -16.379 -5.637 21.403 1.00 57.19 108 LEU A N 1
ATOM 860 C CA . LEU A 1 108 ? -17.816 -5.795 21.149 1.00 57.19 108 LEU A CA 1
ATOM 861 C C . LEU A 1 108 ? -18.280 -7.255 21.209 1.00 57.19 108 LEU A C 1
ATOM 863 O O . LEU A 1 108 ? -19.434 -7.501 21.549 1.00 57.19 108 LEU A O 1
ATOM 867 N N . ASP A 1 109 ? -17.400 -8.215 20.915 1.00 54.25 109 ASP A N 1
ATOM 868 C CA . ASP A 1 109 ? -17.725 -9.640 20.854 1.00 54.25 109 ASP A CA 1
ATOM 869 C C . ASP A 1 109 ? -16.888 -10.412 21.892 1.00 54.25 109 ASP A C 1
ATOM 871 O O . ASP A 1 109 ? -15.659 -10.430 21.880 1.00 54.25 109 ASP A O 1
ATOM 875 N N . THR A 1 110 ? -17.545 -11.092 22.829 1.00 54.31 110 THR A N 1
ATOM 876 C CA . THR A 1 110 ? -16.889 -11.873 23.900 1.00 54.31 110 THR A CA 1
ATOM 877 C C . THR A 1 110 ? -16.445 -13.261 23.416 1.00 54.31 110 THR A C 1
ATOM 879 O O . THR A 1 110 ? -16.522 -14.247 24.148 1.00 54.31 110 THR A O 1
ATOM 882 N N . ASP A 1 111 ? -15.981 -13.383 22.170 1.00 53.56 111 ASP A N 1
ATOM 883 C CA . ASP A 1 111 ? -15.599 -14.679 21.603 1.00 53.56 111 ASP A CA 1
ATOM 884 C C . ASP A 1 111 ? -14.106 -14.974 21.848 1.00 53.56 111 ASP A C 1
ATOM 886 O O . ASP A 1 111 ? -13.219 -14.692 21.040 1.00 53.56 111 ASP A O 1
ATOM 890 N N . LEU A 1 112 ? -13.825 -15.564 23.014 1.00 55.50 112 LEU A N 1
ATOM 891 C CA . LEU A 1 112 ? -12.487 -15.962 23.484 1.00 55.50 112 LEU A CA 1
ATOM 892 C C . LEU A 1 112 ? -11.812 -17.036 22.606 1.00 55.50 112 LEU A C 1
ATOM 894 O O . LEU A 1 112 ? -10.635 -17.343 22.797 1.00 55.50 112 LEU A O 1
ATOM 898 N N . SER A 1 113 ? -12.541 -17.645 21.666 1.00 57.56 113 SER A N 1
ATOM 899 C CA . SER A 1 113 ? -12.122 -18.879 20.997 1.00 57.56 113 SER A CA 1
ATOM 900 C C . SER A 1 113 ? -11.208 -18.685 19.780 1.00 57.56 113 SER A C 1
ATOM 902 O O . SER A 1 113 ? -10.672 -19.666 19.265 1.00 57.56 113 SER A O 1
ATOM 904 N N . GLY A 1 114 ? -11.009 -17.454 19.293 1.00 58.81 114 GLY A N 1
ATOM 905 C CA . GLY A 1 114 ? -10.116 -17.150 18.162 1.00 58.81 114 GLY A CA 1
ATOM 906 C C . GLY A 1 114 ? -10.505 -17.786 16.814 1.00 58.81 114 GLY A C 1
ATOM 907 O O . GLY A 1 114 ? -9.841 -17.521 15.814 1.00 58.81 114 GLY A O 1
ATOM 908 N N . ARG A 1 115 ? -11.580 -18.588 16.756 1.00 58.47 115 ARG A N 1
ATOM 909 C CA . ARG A 1 115 ? -12.022 -19.328 15.561 1.00 58.47 115 ARG A CA 1
ATOM 910 C C . ARG A 1 115 ? -12.573 -18.406 14.475 1.00 58.47 115 ARG A C 1
ATOM 912 O O . ARG A 1 115 ? -12.141 -18.519 13.333 1.00 58.47 115 ARG A O 1
ATOM 919 N N . ARG A 1 116 ? -13.392 -17.411 14.839 1.00 59.06 116 ARG A N 1
ATOM 920 C CA . ARG A 1 116 ? -13.903 -16.396 13.893 1.00 59.06 116 ARG A CA 1
ATOM 921 C C . ARG A 1 116 ? -12.787 -15.607 13.201 1.00 59.06 116 ARG A C 1
ATOM 923 O O . ARG A 1 116 ? -12.913 -15.249 12.037 1.00 59.06 116 ARG A O 1
ATOM 930 N N . ARG A 1 117 ? -11.647 -15.387 13.875 1.00 60.56 117 ARG A N 1
ATOM 931 C CA . ARG A 1 117 ? -10.499 -14.683 13.270 1.00 60.56 117 ARG A CA 1
ATOM 932 C C . ARG A 1 117 ? -9.896 -15.440 12.087 1.00 60.56 117 ARG A C 1
ATOM 934 O O . ARG A 1 117 ? -9.311 -14.806 11.220 1.00 60.56 117 ARG A O 1
ATOM 941 N N . GLN A 1 118 ? -10.001 -16.771 12.059 1.00 61.91 118 GLN A N 1
ATOM 942 C CA . GLN A 1 118 ? -9.471 -17.588 10.964 1.00 61.91 118 GLN A CA 1
ATOM 943 C C . GLN A 1 118 ? -10.431 -17.680 9.772 1.00 61.91 118 GLN A C 1
ATOM 945 O O . GLN A 1 118 ? -9.974 -17.879 8.650 1.00 61.91 118 GLN A O 1
ATOM 950 N N . GLU A 1 119 ? -11.733 -17.492 9.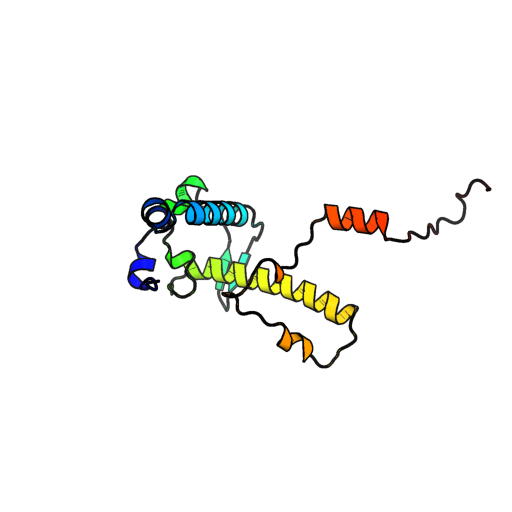992 1.00 62.59 119 GLU A N 1
ATOM 951 C CA . GLU A 1 119 ? -12.767 -17.580 8.950 1.00 62.59 119 GLU A CA 1
ATOM 952 C C . GLU A 1 119 ? -12.723 -16.404 7.961 1.00 62.59 119 GLU A C 1
ATOM 954 O O . GLU A 1 119 ? -13.126 -16.555 6.811 1.00 62.59 119 GLU A O 1
ATOM 959 N N . HIS A 1 120 ? -12.165 -15.261 8.372 1.00 66.88 120 HIS A N 1
ATOM 960 C CA . HIS A 1 120 ? -12.127 -14.032 7.570 1.00 66.88 120 HIS A CA 1
ATOM 961 C C . HIS A 1 120 ? -10.728 -13.663 7.044 1.00 66.88 120 HIS A C 1
ATOM 963 O O . HIS A 1 120 ? -10.495 -12.526 6.635 1.00 66.88 120 HIS A O 1
ATOM 969 N N . ILE A 1 121 ? -9.770 -14.599 7.039 1.00 70.31 121 ILE A N 1
ATOM 970 C CA . ILE A 1 121 ? -8.418 -14.326 6.528 1.00 70.31 121 ILE A CA 1
ATOM 971 C C . ILE A 1 121 ? -8.428 -14.310 4.997 1.00 70.31 121 ILE A C 1
ATOM 973 O O . ILE A 1 121 ? -8.605 -15.344 4.352 1.00 70.31 121 ILE A O 1
ATOM 977 N N . VAL A 1 122 ? -8.143 -13.145 4.415 1.00 71.69 122 VAL A N 1
ATOM 978 C CA . VAL A 1 122 ? -8.000 -12.969 2.965 1.00 71.69 122 VAL A CA 1
ATOM 979 C C . VAL A 1 122 ? -6.514 -12.848 2.595 1.00 71.69 122 VAL A C 1
ATOM 981 O O . VAL A 1 122 ? -5.797 -12.034 3.183 1.00 71.69 122 VAL A O 1
ATOM 984 N N . PRO A 1 123 ? -6.003 -13.635 1.627 1.00 70.44 123 PRO A N 1
ATOM 985 C CA . PRO A 1 123 ? -4.645 -13.463 1.115 1.00 70.44 123 PRO A CA 1
ATOM 986 C C . PRO A 1 123 ? -4.440 -12.062 0.523 1.00 70.44 123 PRO A C 1
ATOM 988 O O . PRO A 1 123 ? -5.328 -11.555 -0.153 1.00 70.44 123 PRO A O 1
ATOM 991 N N . VAL A 1 124 ? -3.244 -11.474 0.671 1.00 68.56 124 VAL A N 1
ATOM 992 C CA . VAL A 1 124 ? -2.934 -10.101 0.196 1.00 68.56 124 VAL A CA 1
ATOM 993 C C . VAL A 1 124 ? -3.326 -9.871 -1.270 1.00 68.56 124 VAL A C 1
ATOM 995 O O . VAL A 1 124 ? -3.905 -8.849 -1.611 1.00 68.56 124 VAL A O 1
ATOM 998 N N . GLN A 1 125 ? -3.075 -10.853 -2.135 1.00 68.62 125 GLN A N 1
ATOM 999 C CA . GLN A 1 125 ? -3.412 -10.804 -3.566 1.00 68.62 125 GLN A CA 1
ATOM 1000 C C . GLN A 1 125 ? -4.917 -10.880 -3.890 1.00 68.62 125 GLN A C 1
ATOM 1002 O O . GLN A 1 125 ? -5.297 -10.782 -5.053 1.00 68.62 125 GLN A O 1
ATOM 1007 N N . SER A 1 126 ? -5.756 -11.138 -2.889 1.00 75.88 126 SER A N 1
ATOM 1008 C CA . SER A 1 126 ? -7.208 -11.293 -3.003 1.00 75.88 126 SER A CA 1
ATOM 1009 C C . SER A 1 126 ? -7.971 -10.210 -2.241 1.00 75.88 126 SER A C 1
ATOM 1011 O O . SER A 1 126 ? -9.200 -10.234 -2.248 1.00 75.88 126 SER A O 1
ATOM 1013 N N . ILE A 1 127 ? -7.258 -9.269 -1.610 1.00 77.31 127 ILE A N 1
ATOM 1014 C CA . ILE A 1 127 ? -7.857 -8.099 -0.971 1.00 77.31 127 ILE A CA 1
ATOM 1015 C C . ILE A 1 127 ? -8.614 -7.295 -2.033 1.00 77.31 127 ILE A C 1
ATOM 1017 O O . ILE A 1 127 ? -8.149 -7.095 -3.154 1.00 77.31 127 ILE A O 1
ATOM 1021 N N . ARG A 1 128 ? -9.810 -6.854 -1.653 1.00 77.19 128 ARG A N 1
ATOM 1022 C CA . ARG A 1 128 ? -10.722 -6.010 -2.436 1.00 77.19 128 ARG A CA 1
ATOM 1023 C C . ARG A 1 128 ? -11.169 -4.860 -1.540 1.00 77.19 128 ARG A C 1
ATOM 1025 O O . ARG A 1 128 ? -10.991 -4.964 -0.329 1.00 77.19 128 ARG A O 1
ATOM 1032 N N . SER A 1 129 ? -11.761 -3.815 -2.112 1.00 77.75 129 SER A N 1
ATOM 1033 C CA . SER A 1 129 ? -12.257 -2.655 -1.353 1.00 77.75 129 SER A CA 1
ATOM 1034 C C . SER A 1 129 ? -13.186 -3.055 -0.203 1.00 77.75 129 SER A C 1
ATOM 1036 O O . SER A 1 129 ? -13.025 -2.564 0.902 1.00 77.75 129 SER A O 1
ATOM 1038 N N . GLU A 1 130 ? -14.064 -4.036 -0.420 1.00 78.62 130 GLU A N 1
ATOM 1039 C CA . GLU A 1 130 ? -14.978 -4.581 0.600 1.00 78.62 130 GLU A CA 1
ATOM 1040 C C . GLU A 1 130 ? -14.286 -5.221 1.821 1.00 78.62 130 GLU A C 1
ATOM 1042 O O . GLU A 1 130 ? -14.915 -5.416 2.855 1.00 78.62 130 GLU A O 1
ATOM 1047 N N . HIS A 1 131 ? -12.997 -5.555 1.713 1.00 75.19 131 HIS A N 1
ATOM 1048 C CA . HIS A 1 131 ? -12.201 -6.118 2.807 1.00 75.19 131 HIS A CA 1
ATOM 1049 C C . HIS A 1 131 ? -11.421 -5.054 3.588 1.00 75.19 131 HIS A C 1
ATOM 1051 O O . HIS A 1 131 ? -10.752 -5.390 4.565 1.00 75.19 131 HIS A O 1
ATOM 1057 N N . LEU A 1 132 ? -11.432 -3.802 3.127 1.00 75.00 132 LEU A N 1
ATOM 1058 C CA . LEU A 1 132 ? -10.696 -2.711 3.747 1.00 75.00 132 LEU A CA 1
ATOM 1059 C C . LEU A 1 132 ? -11.616 -1.949 4.689 1.00 75.00 132 LEU A C 1
ATOM 1061 O O . LEU A 1 132 ? -12.742 -1.600 4.348 1.00 75.00 132 LEU A O 1
ATOM 1065 N N . PHE A 1 133 ? -11.113 -1.681 5.887 1.00 71.25 133 PHE A N 1
ATOM 1066 C CA . PHE A 1 133 ? -11.792 -0.807 6.818 1.00 71.25 133 PHE A CA 1
ATOM 1067 C C . PHE A 1 133 ? -11.490 0.641 6.437 1.00 71.25 133 PHE A C 1
ATOM 1069 O O . PHE A 1 133 ? -10.375 1.132 6.649 1.00 71.25 133 PHE A O 1
ATOM 1076 N N . GLU A 1 134 ? -12.477 1.298 5.838 1.00 71.44 134 GLU A N 1
ATOM 1077 C CA . GLU A 1 134 ? -12.434 2.708 5.477 1.00 71.44 134 GLU A CA 1
ATOM 1078 C C . GLU A 1 134 ? -13.194 3.507 6.537 1.00 71.44 134 GLU A C 1
ATOM 1080 O O . GLU A 1 134 ? -14.393 3.327 6.741 1.00 71.44 134 GLU A O 1
ATOM 1085 N N . ILE A 1 135 ? -12.466 4.352 7.264 1.00 67.69 135 ILE A N 1
ATOM 1086 C CA . ILE A 1 135 ? -13.053 5.351 8.148 1.00 67.69 135 ILE A CA 1
ATOM 1087 C C . ILE A 1 135 ? -12.787 6.707 7.523 1.00 67.69 135 ILE A C 1
ATOM 1089 O O . ILE A 1 135 ? -11.637 7.149 7.456 1.00 67.69 135 ILE A O 1
ATOM 1093 N N . ASN A 1 136 ? -13.857 7.404 7.167 1.00 72.50 136 ASN A N 1
ATOM 1094 C CA . ASN A 1 136 ? -13.802 8.834 6.950 1.00 72.50 136 ASN A CA 1
ATOM 1095 C C . ASN A 1 136 ? -14.098 9.550 8.281 1.00 72.50 136 ASN A C 1
ATOM 1097 O O . ASN A 1 136 ? -15.111 9.299 8.939 1.00 72.50 136 ASN A O 1
ATOM 1101 N N . ALA A 1 137 ? -13.203 10.449 8.698 1.00 73.06 137 ALA A N 1
ATOM 1102 C CA . ALA A 1 137 ? -13.384 11.246 9.910 1.00 73.06 137 ALA A CA 1
ATOM 1103 C C . ALA A 1 137 ? -14.665 12.096 9.857 1.00 73.06 137 ALA A C 1
ATOM 1105 O O . ALA A 1 137 ? -15.314 12.297 10.883 1.00 73.06 137 ALA A O 1
ATOM 1106 N N . GLU A 1 138 ? -15.047 12.557 8.665 1.00 78.19 138 GLU A N 1
ATOM 1107 C CA . GLU A 1 138 ? -16.287 13.297 8.445 1.00 78.19 138 GLU A CA 1
ATOM 1108 C C . GLU A 1 138 ? -17.516 12.405 8.651 1.00 78.19 138 GLU A C 1
ATOM 1110 O O . GLU A 1 138 ? -18.442 12.795 9.3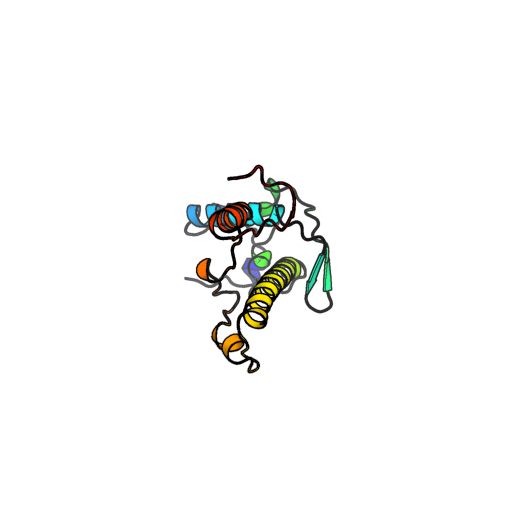62 1.00 78.19 138 GLU A O 1
ATOM 1115 N N . GLU A 1 139 ? -17.500 11.182 8.117 1.00 78.62 139 GLU A N 1
ATOM 1116 C CA . GLU A 1 139 ? -18.589 10.215 8.296 1.00 78.62 139 GLU A CA 1
ATOM 1117 C C . GLU A 1 139 ? -18.741 9.801 9.760 1.00 78.62 139 GLU A C 1
ATOM 1119 O O . GLU A 1 139 ? -19.859 9.770 10.275 1.00 78.62 139 GLU A O 1
ATOM 1124 N N . ILE A 1 140 ? -17.632 9.558 10.471 1.00 76.38 140 ILE A N 1
ATOM 1125 C CA . ILE A 1 140 ? -17.676 9.317 11.920 1.00 76.38 140 ILE A CA 1
ATOM 1126 C C . ILE A 1 140 ? -18.224 10.536 12.650 1.00 76.38 140 ILE A C 1
ATOM 1128 O O . ILE A 1 140 ? -19.070 10.378 13.524 1.00 76.38 140 ILE A O 1
ATOM 1132 N N . GLY A 1 141 ? -17.781 11.745 12.304 1.00 74.38 141 GLY A N 1
ATOM 1133 C CA . GLY A 1 141 ? -18.290 12.974 12.907 1.00 74.38 141 GLY A CA 1
ATOM 1134 C C . GLY A 1 141 ? -19.803 13.105 12.741 1.00 74.38 141 GLY A C 1
ATOM 1135 O O . GLY A 1 141 ? -20.517 13.332 13.717 1.00 74.38 141 GLY A O 1
ATOM 1136 N N . GLN A 1 142 ? -20.309 12.882 11.528 1.00 79.62 142 GLN A N 1
ATOM 1137 C CA . GLN A 1 142 ? -21.741 12.914 11.239 1.00 79.62 142 GLN A CA 1
ATOM 1138 C C . GLN A 1 142 ? -22.505 11.813 11.979 1.00 79.62 142 GLN A C 1
ATOM 1140 O O . GLN A 1 142 ? -23.562 12.087 12.555 1.00 79.62 142 GLN A O 1
ATOM 1145 N N . GLN A 1 143 ? -21.982 10.586 12.023 1.00 74.69 143 GLN A N 1
ATOM 1146 C CA . GLN A 1 143 ? -22.618 9.500 12.767 1.00 74.69 143 GLN A CA 1
ATOM 1147 C C . GLN A 1 143 ? -22.603 9.755 14.273 1.00 74.69 143 GLN A C 1
ATOM 1149 O O . GLN A 1 143 ? -23.599 9.480 14.938 1.00 74.69 143 GLN A O 1
ATOM 1154 N N . LEU A 1 144 ? -21.529 10.329 14.817 1.00 73.81 144 LEU A N 1
ATOM 1155 C CA . LEU A 1 144 ? -21.457 10.700 16.224 1.00 73.81 144 LEU A CA 1
ATOM 1156 C C . LEU A 1 144 ? -22.486 11.784 16.552 1.00 73.81 144 LEU A C 1
ATOM 1158 O O . LEU A 1 144 ? -23.213 11.634 17.526 1.00 73.81 144 LEU A O 1
ATOM 1162 N N . VAL A 1 145 ? -22.610 12.830 15.735 1.00 76.06 145 VAL A N 1
ATOM 1163 C CA . VAL A 1 145 ? -23.613 13.890 15.943 1.00 76.06 145 VAL A CA 1
ATOM 1164 C C . VAL A 1 145 ? -25.041 13.346 15.843 1.00 76.06 145 VAL A C 1
ATOM 1166 O O . VAL A 1 145 ? -25.902 13.731 16.630 1.00 76.06 145 VAL A O 1
ATOM 1169 N N . THR A 1 146 ? -25.293 12.448 14.892 1.00 76.44 146 THR A N 1
ATOM 1170 C CA . THR A 1 146 ? -26.649 11.963 14.593 1.00 76.44 146 THR A CA 1
ATOM 1171 C C . THR A 1 146 ? -27.106 10.864 15.550 1.00 76.44 146 THR A C 1
ATOM 1173 O O . THR A 1 146 ? -28.270 10.830 15.941 1.00 76.44 146 THR A O 1
ATOM 1176 N N . ASN A 1 147 ? -26.194 9.970 15.941 1.00 69.25 147 ASN A N 1
ATOM 1177 C CA . ASN A 1 147 ? -26.521 8.736 16.656 1.00 69.25 147 ASN A CA 1
ATOM 1178 C C . ASN A 1 147 ? -25.969 8.683 18.089 1.00 69.25 147 ASN A C 1
ATOM 1180 O O . ASN A 1 147 ? -26.301 7.748 18.819 1.00 69.25 147 ASN A O 1
ATOM 1184 N N . SER A 1 148 ? -25.146 9.647 18.526 1.00 60.00 148 SER A N 1
ATOM 1185 C CA . SER A 1 148 ? -24.659 9.663 19.913 1.00 60.00 148 SER A CA 1
ATOM 1186 C C . SER A 1 148 ? -25.611 10.425 20.818 1.00 60.00 148 SER A C 1
ATOM 1188 O O . SER A 1 148 ? -25.872 11.615 20.645 1.00 60.00 148 SER A O 1
ATOM 1190 N N . PHE A 1 149 ? -26.077 9.745 21.857 1.00 55.34 149 PHE A N 1
ATOM 1191 C CA . PHE A 1 149 ? -26.806 10.370 22.946 1.00 55.34 149 PHE A CA 1
ATOM 1192 C C . PHE A 1 149 ? -25.814 11.076 23.882 1.00 55.34 149 PHE A C 1
ATOM 1194 O O . PHE A 1 149 ? -25.143 10.433 24.690 1.00 55.34 149 PHE A O 1
ATOM 1201 N N . MET A 1 150 ? -25.690 12.401 23.773 1.00 58.84 150 MET A N 1
ATOM 1202 C CA . MET A 1 150 ? -24.939 13.192 24.751 1.00 58.84 150 MET A CA 1
ATOM 1203 C C . MET A 1 150 ? -25.829 13.503 25.955 1.00 58.84 150 MET A C 1
ATOM 1205 O O . MET A 1 150 ? -26.683 14.388 25.901 1.00 58.84 150 MET A O 1
ATOM 1209 N N . ILE A 1 151 ? -25.608 12.803 27.068 1.00 59.66 151 ILE A N 1
ATOM 1210 C CA . ILE A 1 151 ? -26.164 13.213 28.360 1.00 59.66 151 ILE A CA 1
ATOM 1211 C C . ILE A 1 151 ? -25.334 14.391 28.851 1.00 59.66 151 ILE A C 1
ATOM 1213 O O . ILE A 1 151 ? -24.206 14.220 29.312 1.00 59.66 151 ILE A O 1
ATOM 1217 N N . ASN A 1 152 ? -25.888 15.596 28.747 1.00 53.94 152 ASN A N 1
ATOM 1218 C CA . ASN A 1 152 ? -25.278 16.764 29.358 1.00 53.94 152 ASN A CA 1
ATOM 1219 C C . ASN A 1 152 ? -25.427 16.662 30.885 1.00 53.94 152 ASN A C 1
ATOM 1221 O O . ASN A 1 152 ? -26.497 16.919 31.431 1.00 53.94 152 ASN A O 1
ATOM 1225 N N . PHE A 1 153 ? -24.356 16.252 31.566 1.00 51.25 153 PHE A N 1
ATOM 1226 C CA . PHE A 1 153 ? -24.277 16.196 33.028 1.00 51.25 153 PHE A CA 1
ATOM 1227 C C . PHE A 1 153 ? -23.733 17.514 33.620 1.00 51.25 153 PHE A C 1
ATOM 1229 O O . PHE A 1 153 ? -23.209 17.524 34.730 1.00 51.25 153 PHE A O 1
ATOM 1236 N N . GLU A 1 154 ? -23.829 18.653 32.916 1.00 51.28 154 GLU A N 1
ATOM 1237 C CA . GLU A 1 154 ? -23.703 19.961 33.574 1.00 51.28 154 GLU A CA 1
ATOM 1238 C C . GLU A 1 154 ? -24.975 20.243 34.385 1.00 51.28 154 GLU A C 1
ATOM 1240 O O . GLU A 1 154 ? -25.917 20.902 33.937 1.00 51.28 154 GLU A O 1
ATOM 1245 N N . TYR A 1 155 ? -25.002 19.727 35.613 1.00 46.75 155 TYR A N 1
ATOM 1246 C CA . TYR A 1 155 ? -26.002 20.089 36.609 1.00 46.75 155 TYR A CA 1
ATOM 1247 C C . TYR A 1 155 ? -25.900 21.603 36.882 1.00 46.75 155 TYR A C 1
ATOM 1249 O O . TYR A 1 155 ? -24.897 22.069 37.422 1.00 46.75 155 TYR A O 1
ATOM 1257 N N . GLY A 1 156 ? -26.919 22.378 36.487 1.00 52.06 156 GLY A N 1
ATOM 1258 C CA . GLY A 1 156 ? -27.034 23.806 36.824 1.00 52.06 156 GLY A CA 1
ATOM 1259 C C . GLY A 1 156 ? -27.073 24.817 35.668 1.00 52.06 156 GLY A C 1
ATOM 1260 O O . GLY A 1 156 ? -27.037 26.014 35.943 1.00 52.06 156 GLY A O 1
ATOM 1261 N N . LYS A 1 157 ? -27.169 24.397 34.396 1.00 49.91 157 LYS A N 1
ATOM 1262 C CA . LYS A 1 157 ? -27.370 25.322 33.252 1.00 49.91 157 LYS A CA 1
ATOM 1263 C C . LYS A 1 157 ? -28.652 25.108 32.440 1.00 49.91 157 LYS A C 1
ATOM 1265 O O . LYS A 1 157 ? -28.781 25.658 31.347 1.00 49.91 157 LYS A O 1
ATOM 1270 N N . SER A 1 158 ? -29.636 24.379 32.959 1.00 45.12 158 SER A N 1
ATOM 1271 C CA . SER A 1 158 ? -30.997 24.498 32.433 1.00 45.12 158 SER A CA 1
ATOM 1272 C C . SER A 1 158 ? -31.575 25.837 32.896 1.00 45.12 158 SER A C 1
ATOM 1274 O O . SER A 1 158 ? -31.779 26.041 34.090 1.00 45.12 158 SER A O 1
ATOM 1276 N N . ARG A 1 159 ? -31.843 26.759 31.963 1.00 49.22 159 ARG A N 1
ATOM 1277 C CA . ARG A 1 159 ? -32.963 27.682 32.180 1.00 49.22 159 ARG A CA 1
ATOM 1278 C C . ARG A 1 159 ? -34.213 26.811 32.196 1.00 49.22 159 ARG A C 1
ATOM 1280 O O . ARG A 1 159 ? -34.362 25.989 31.293 1.00 49.22 159 ARG A O 1
ATOM 1287 N N . ASP A 1 160 ? -34.998 26.954 33.255 1.00 42.59 160 ASP A N 1
ATOM 1288 C CA . ASP A 1 160 ? -36.228 26.210 33.507 1.00 42.59 160 ASP A CA 1
ATOM 1289 C C . ASP A 1 160 ? -37.064 26.048 32.225 1.00 42.59 160 ASP A C 1
ATOM 1291 O O . ASP A 1 160 ? -37.254 27.016 31.480 1.00 42.59 160 ASP A O 1
ATOM 1295 N N . ILE A 1 161 ? -37.506 24.813 31.965 1.00 46.34 161 ILE A N 1
ATOM 1296 C CA . ILE A 1 161 ? -38.553 24.497 30.982 1.00 46.34 161 ILE A CA 1
ATOM 1297 C C . ILE A 1 161 ? -39.903 24.773 31.637 1.00 46.34 161 ILE A C 1
ATOM 1299 O O . ILE A 1 161 ? -40.077 24.323 32.793 1.00 46.34 161 ILE A O 1
#